Protein AF-E0MTH1-F1 (afdb_monomer_lite)

Foldseek 3Di:
DDDDDDADDDDDAQDKDKDKDWDWDADPVRDPVDTDTDDIDIDIDTHHHCPPPPDGDFDFQPPPPHPVVCVVPVPDDDDDPVRCVVLQQDCPRPSNCNRRVCVLVVLLVVLVVLQACVAEDDDDDPDDDRVVNVVSNVVSVVRHHHYDD

Sequence (149 aa):
MQDFKWGHYWAELDTEYHYVIRPMFRPANGDSSNLRAGTDIEITVRTESKDDGTHSILFNRGAIISQAYAEKFEQGSLLTQQELADELNDPEAEPTKWISRGLLEGALSFIAQARDSRFSLHCGFYELTYLPILQALADAAARDVRRAG

Secondary structure (DSSP, 8-state):
------------TT-EEEEEE--EE--TT--TTS-EE---EEEEEEPPPS--SS---------TT-HHHHHHH-SS-PPPHHHHHHHTT-TTSHHHHHHHTTHHHHHHHHHHH--STT-EE----S----HHHHHHHHHHHHTTPEEP-

Radius of gyration: 22.99 Å; chains: 1; bounding box: 52×36×59 Å

Structure (mmCIF, N/CA/C/O backbone):
data_AF-E0MTH1-F1
#
_entry.id   AF-E0MTH1-F1
#
loop_
_atom_site.group_PDB
_atom_site.id
_atom_site.type_symbol
_atom_site.label_atom_id
_atom_site.label_alt_id
_atom_site.label_comp_id
_atom_site.label_asym_id
_atom_site.label_entity_id
_atom_site.label_seq_id
_atom_site.pdbx_PDB_ins_code
_atom_site.Cartn_x
_atom_site.Cartn_y
_atom_site.Cartn_z
_atom_site.occupancy
_atom_site.B_iso_or_equiv
_atom_site.auth_seq_id
_atom_site.auth_comp_id
_atom_site.auth_asym_id
_atom_site.auth_atom_id
_atom_site.pdbx_PDB_model_num
ATOM 1 N N . MET A 1 1 ? 28.131 -11.764 -16.598 1.00 43.41 1 MET A N 1
ATOM 2 C CA . MET A 1 1 ? 27.830 -10.843 -15.488 1.00 43.41 1 MET A CA 1
ATOM 3 C C . MET A 1 1 ? 26.337 -10.582 -15.547 1.00 43.41 1 MET A C 1
ATOM 5 O O . MET A 1 1 ? 25.880 -10.048 -16.548 1.00 43.41 1 MET A O 1
ATOM 9 N N . GLN A 1 2 ? 25.580 -11.106 -14.588 1.00 46.53 2 GLN A N 1
ATOM 10 C CA . GLN A 1 2 ? 24.159 -10.802 -14.425 1.00 46.53 2 GLN A CA 1
ATOM 11 C C . GLN A 1 2 ? 24.099 -9.585 -13.507 1.00 46.53 2 GLN A C 1
ATOM 13 O O . GLN A 1 2 ? 24.584 -9.660 -12.382 1.00 46.53 2 GLN A O 1
ATOM 18 N N . ASP A 1 3 ? 23.605 -8.464 -14.021 1.00 47.91 3 ASP A N 1
ATOM 19 C CA . ASP A 1 3 ? 23.453 -7.229 -13.257 1.00 47.91 3 ASP A CA 1
ATOM 20 C C . ASP A 1 3 ? 21.986 -7.113 -12.840 1.00 47.91 3 ASP A C 1
ATOM 22 O O . ASP A 1 3 ? 21.091 -7.126 -13.688 1.00 47.91 3 ASP A O 1
ATOM 26 N N . PHE A 1 4 ? 21.731 -7.076 -11.535 1.00 45.84 4 PHE A N 1
ATOM 27 C CA . PHE A 1 4 ? 20.390 -6.872 -11.003 1.00 45.84 4 PHE A CA 1
ATOM 28 C C . PHE A 1 4 ? 20.173 -5.370 -10.854 1.00 45.84 4 PHE A C 1
ATOM 30 O O . PHE A 1 4 ? 20.715 -4.740 -9.946 1.00 45.84 4 PHE A O 1
ATOM 37 N N . LYS A 1 5 ? 19.384 -4.789 -11.760 1.00 57.44 5 LYS A N 1
ATOM 38 C CA . LYS A 1 5 ? 18.926 -3.407 -11.621 1.00 57.44 5 LYS A CA 1
ATOM 39 C C . LYS A 1 5 ? 17.710 -3.386 -10.701 1.00 57.44 5 LYS A C 1
ATOM 41 O O . LYS A 1 5 ? 16.676 -3.964 -11.020 1.00 57.44 5 LYS A O 1
ATOM 46 N N . TRP A 1 6 ? 17.860 -2.723 -9.563 1.00 54.00 6 TRP A N 1
ATOM 47 C CA . TRP A 1 6 ? 16.761 -2.393 -8.664 1.00 54.00 6 TRP A CA 1
ATOM 48 C C . TRP A 1 6 ? 16.289 -0.979 -8.998 1.00 54.00 6 TRP A C 1
ATOM 50 O O . TRP A 1 6 ? 17.111 -0.089 -9.210 1.00 54.00 6 TRP A O 1
ATOM 60 N N . GLY A 1 7 ? 14.979 -0.781 -9.076 1.00 58.66 7 GLY A N 1
ATOM 61 C CA . GLY A 1 7 ? 14.366 0.507 -9.381 1.00 58.66 7 GLY A CA 1
ATOM 62 C C . GLY A 1 7 ? 13.004 0.633 -8.710 1.00 58.66 7 GLY A C 1
ATOM 63 O O . GLY A 1 7 ? 12.430 -0.360 -8.257 1.00 58.66 7 GLY A O 1
ATOM 64 N N . HIS A 1 8 ? 12.485 1.857 -8.636 1.00 60.50 8 HIS A N 1
ATOM 65 C CA . HIS A 1 8 ? 11.126 2.107 -8.160 1.00 60.50 8 HIS A CA 1
ATOM 66 C C . HIS A 1 8 ? 10.140 1.898 -9.297 1.00 60.50 8 HIS A C 1
ATOM 68 O O . HIS A 1 8 ? 9.869 2.800 -10.084 1.00 60.50 8 HIS A O 1
ATOM 74 N N . TYR A 1 9 ? 9.612 0.684 -9.377 1.00 67.75 9 TYR A N 1
ATOM 75 C CA . TYR A 1 9 ? 8.562 0.345 -10.323 1.00 67.75 9 TYR A CA 1
ATOM 76 C C . TYR A 1 9 ? 7.213 0.460 -9.628 1.00 67.75 9 TYR A C 1
ATOM 78 O O . TYR A 1 9 ? 7.006 -0.097 -8.549 1.00 67.75 9 TYR A O 1
ATOM 86 N N . TRP A 1 10 ? 6.297 1.193 -10.244 1.00 70.94 10 TRP A N 1
ATOM 87 C CA . TRP A 1 10 ? 4.922 1.310 -9.791 1.00 70.94 10 TRP A CA 1
ATOM 88 C C . TRP A 1 10 ? 3.996 1.323 -11.008 1.00 70.94 10 TRP A C 1
ATOM 90 O O . TRP A 1 10 ? 4.419 1.652 -12.117 1.00 70.94 10 TRP A O 1
ATOM 100 N N . ALA A 1 11 ? 2.750 0.918 -10.792 1.00 78.06 11 ALA A N 1
ATOM 101 C CA . ALA A 1 11 ? 1.697 0.925 -11.794 1.00 78.06 11 ALA A CA 1
ATOM 102 C C . ALA A 1 11 ? 0.438 1.550 -11.177 1.00 78.06 11 ALA A C 1
ATOM 104 O O . ALA A 1 11 ? 0.172 1.368 -9.983 1.00 78.06 11 ALA A O 1
ATOM 105 N N . GLU A 1 12 ? -0.293 2.315 -11.979 1.00 83.06 12 GLU A N 1
ATOM 106 C CA . GLU A 1 12 ? -1.589 2.894 -11.637 1.00 83.06 12 GLU A CA 1
ATOM 107 C C . GLU A 1 12 ? -2.627 1.786 -11.467 1.00 83.06 12 GLU A C 1
ATOM 109 O O . GLU A 1 12 ? -2.515 0.723 -12.075 1.00 83.06 12 GLU A O 1
ATOM 114 N N . LEU A 1 13 ? -3.630 2.023 -10.623 1.00 81.69 13 LEU A N 1
ATOM 115 C CA . LEU A 1 13 ? -4.751 1.096 -10.427 1.00 81.69 13 LEU A CA 1
ATOM 116 C C . LEU A 1 13 ? -5.678 1.096 -11.648 1.00 81.69 13 LEU A C 1
ATOM 118 O O . LEU A 1 13 ? -5.747 2.100 -12.355 1.00 81.69 13 LEU A O 1
ATOM 122 N N . ASP A 1 14 ? -6.384 -0.016 -11.873 1.00 84.88 14 ASP A N 1
ATOM 123 C CA . ASP A 1 14 ? -7.324 -0.217 -12.995 1.00 84.88 14 ASP A CA 1
ATOM 124 C C . ASP A 1 14 ? -6.815 0.337 -14.338 1.00 84.88 14 ASP A C 1
ATOM 126 O O . ASP A 1 14 ? -7.517 1.005 -15.095 1.00 84.88 14 ASP A O 1
ATOM 130 N N . THR A 1 15 ? -5.534 0.106 -14.607 1.00 89.88 15 THR A N 1
ATOM 131 C CA . THR A 1 15 ? -4.842 0.649 -15.769 1.00 89.88 15 THR A CA 1
ATOM 132 C C . THR A 1 15 ? -4.321 -0.495 -16.615 1.00 89.88 15 THR A C 1
ATOM 134 O O . THR A 1 15 ? -3.684 -1.432 -16.124 1.00 89.88 15 THR A O 1
ATOM 137 N N . GLU A 1 16 ? -4.618 -0.419 -17.907 1.00 93.62 16 GLU A N 1
ATOM 138 C CA . GLU A 1 16 ? -4.085 -1.333 -18.903 1.00 93.62 16 GLU A CA 1
ATOM 139 C C . GLU A 1 16 ? -2.730 -0.825 -19.402 1.00 93.62 16 GLU A C 1
ATOM 141 O O . GLU A 1 16 ? -2.587 0.312 -19.852 1.00 93.62 16 GLU A O 1
ATOM 146 N N . TYR A 1 17 ? -1.726 -1.688 -19.308 1.00 92.69 17 TYR A N 1
ATOM 147 C CA . TYR A 1 17 ? -0.378 -1.456 -19.791 1.00 92.69 17 TYR A CA 1
ATOM 148 C C . TYR A 1 17 ? -0.071 -2.413 -20.933 1.00 92.69 17 TYR A C 1
ATOM 150 O O . TYR A 1 17 ? -0.248 -3.626 -20.801 1.00 92.69 17 TYR A O 1
ATOM 158 N N . HIS A 1 18 ? 0.473 -1.871 -22.021 1.00 95.31 18 HIS A N 1
ATOM 159 C CA . HIS A 1 18 ? 0.997 -2.654 -23.134 1.00 95.31 18 HIS A CA 1
ATOM 160 C C . HIS A 1 18 ? 2.522 -2.584 -23.126 1.00 95.31 18 HIS A C 1
ATOM 162 O O . HIS A 1 18 ? 3.117 -1.519 -23.303 1.00 95.31 18 HIS A O 1
ATOM 168 N N . TYR A 1 19 ? 3.157 -3.730 -22.921 1.00 93.00 19 TYR A N 1
ATOM 169 C CA . TYR A 1 19 ? 4.602 -3.882 -22.945 1.00 93.00 19 TYR A CA 1
ATOM 170 C C . TYR A 1 19 ? 5.032 -4.612 -24.209 1.00 93.00 19 TYR A C 1
ATOM 172 O O . TYR A 1 19 ? 4.439 -5.619 -24.590 1.00 93.00 19 TYR A O 1
ATOM 180 N N . VAL A 1 20 ? 6.118 -4.138 -24.814 1.00 95.31 20 VAL A N 1
ATOM 181 C CA . VAL A 1 20 ? 6.801 -4.831 -25.907 1.00 95.31 20 VAL A CA 1
ATOM 182 C C . VAL A 1 20 ? 8.180 -5.245 -25.417 1.00 95.31 20 VAL A C 1
ATOM 184 O O . VAL A 1 20 ? 9.025 -4.404 -25.110 1.00 95.31 20 VAL A O 1
ATOM 187 N N . ILE A 1 21 ? 8.414 -6.550 -25.339 1.00 93.81 21 ILE A N 1
ATOM 188 C CA . ILE A 1 21 ? 9.721 -7.120 -25.031 1.00 93.81 21 ILE A CA 1
ATOM 189 C C . ILE A 1 21 ? 10.395 -7.474 -26.351 1.00 93.81 21 ILE A C 1
ATOM 191 O O . ILE A 1 21 ? 9.989 -8.411 -27.035 1.00 93.81 21 ILE A O 1
ATOM 195 N N . ARG A 1 22 ? 11.455 -6.737 -26.689 1.00 95.06 22 ARG A N 1
ATOM 196 C CA . ARG A 1 22 ? 12.277 -6.992 -27.874 1.00 95.06 22 ARG A CA 1
ATOM 197 C C . ARG A 1 22 ? 13.533 -7.780 -27.496 1.00 95.06 22 ARG A C 1
ATOM 199 O O . ARG A 1 22 ? 14.473 -7.189 -26.956 1.00 95.06 22 ARG A O 1
ATOM 206 N N . PRO A 1 23 ? 13.595 -9.098 -27.754 1.00 93.25 23 PRO A N 1
ATOM 207 C CA . PRO A 1 23 ? 14.792 -9.872 -27.468 1.00 93.25 23 PRO A CA 1
ATOM 208 C C . PRO A 1 23 ? 15.918 -9.484 -28.434 1.00 93.25 23 PRO A C 1
ATOM 210 O O . PRO A 1 23 ? 15.718 -9.414 -29.646 1.00 93.25 23 PRO A O 1
ATOM 213 N N . MET A 1 24 ? 17.118 -9.254 -27.899 1.00 93.12 24 MET A N 1
ATOM 214 C CA . MET A 1 24 ? 18.302 -8.879 -28.678 1.00 93.12 24 MET A CA 1
ATOM 215 C C . MET A 1 24 ? 19.329 -10.014 -28.651 1.00 93.12 24 MET A C 1
ATOM 217 O O . MET A 1 24 ? 19.785 -10.424 -27.584 1.00 93.12 24 MET A O 1
ATOM 221 N N . PHE A 1 25 ? 19.722 -10.507 -29.825 1.00 89.88 25 PHE A N 1
ATOM 222 C CA . PHE A 1 25 ? 20.628 -11.645 -29.980 1.00 89.88 25 PHE A CA 1
ATOM 223 C C . PHE A 1 25 ? 21.974 -11.221 -30.558 1.00 89.88 25 PHE A C 1
ATOM 225 O O . PHE A 1 25 ? 22.050 -10.366 -31.444 1.00 89.88 25 PHE A O 1
ATOM 232 N N . ARG A 1 26 ? 23.052 -11.865 -30.097 1.00 90.94 26 ARG A N 1
ATOM 233 C CA . ARG A 1 26 ? 24.359 -11.727 -30.741 1.00 90.94 26 ARG A CA 1
ATOM 234 C C . ARG A 1 26 ? 24.402 -12.531 -32.047 1.00 90.94 26 ARG A C 1
ATOM 236 O O . ARG A 1 26 ? 23.925 -13.666 -32.072 1.00 90.94 26 ARG A O 1
ATOM 243 N N . PRO A 1 27 ? 25.000 -11.984 -33.114 1.00 86.12 27 PRO A N 1
ATOM 244 C CA . PRO A 1 27 ? 25.309 -12.741 -34.318 1.00 86.12 27 PRO A CA 1
ATOM 245 C C . PRO A 1 27 ? 26.313 -13.867 -34.019 1.00 86.12 27 PRO A C 1
ATOM 247 O O . PRO A 1 27 ? 27.065 -13.811 -33.046 1.00 86.12 27 PRO A O 1
ATOM 250 N N . ALA A 1 28 ? 26.338 -14.896 -34.872 1.00 85.19 28 ALA A N 1
ATOM 251 C CA . ALA A 1 28 ? 27.152 -16.101 -34.667 1.00 85.19 28 ALA A CA 1
ATOM 252 C C . ALA A 1 28 ? 28.667 -15.829 -34.587 1.00 85.19 28 ALA A C 1
ATOM 254 O O . ALA A 1 28 ? 29.402 -16.608 -33.991 1.00 85.19 28 ALA A O 1
ATOM 255 N N . ASN A 1 29 ? 29.130 -14.710 -35.153 1.00 85.38 29 ASN A N 1
ATOM 256 C CA . ASN A 1 29 ? 30.518 -14.254 -35.058 1.00 85.38 29 ASN A CA 1
ATOM 257 C C . ASN A 1 29 ? 30.867 -13.615 -33.695 1.00 85.38 29 ASN A C 1
ATOM 259 O O . ASN A 1 29 ? 32.007 -13.210 -33.497 1.00 85.38 29 ASN A O 1
ATOM 263 N N . GLY A 1 30 ? 29.907 -13.503 -32.770 1.00 85.38 30 GLY A N 1
ATOM 264 C CA . GLY A 1 30 ? 30.112 -12.993 -31.414 1.00 85.38 30 GLY A CA 1
ATOM 265 C C . GLY A 1 30 ? 30.152 -11.468 -31.282 1.00 85.38 30 GLY A C 1
ATOM 266 O O . GLY A 1 30 ? 30.329 -10.978 -30.168 1.00 85.38 30 GLY A O 1
ATOM 267 N N . ASP A 1 31 ? 29.956 -10.713 -32.367 1.00 87.00 31 ASP A N 1
ATOM 268 C CA . ASP A 1 31 ? 30.053 -9.250 -32.362 1.00 87.00 31 ASP A CA 1
ATOM 269 C C . ASP A 1 31 ? 28.900 -8.598 -31.576 1.00 87.00 31 ASP A C 1
ATOM 271 O O . ASP A 1 31 ? 27.748 -8.568 -32.012 1.00 87.00 31 ASP A O 1
ATOM 275 N N . SER A 1 32 ? 29.210 -8.057 -30.396 1.00 83.31 32 SER A N 1
ATOM 276 C CA . SER A 1 32 ? 28.241 -7.388 -29.523 1.00 83.31 32 SER A CA 1
ATOM 277 C C . SER A 1 32 ? 27.832 -5.991 -29.987 1.00 83.31 32 SER A C 1
ATOM 279 O O . SER A 1 32 ? 26.877 -5.451 -29.435 1.00 83.31 32 SER A O 1
ATOM 281 N N . SER A 1 33 ? 28.526 -5.400 -30.965 1.00 87.38 33 SER A N 1
ATOM 282 C CA . SER A 1 33 ? 28.152 -4.101 -31.540 1.00 87.38 33 SER A CA 1
ATOM 283 C C . SER A 1 33 ? 27.019 -4.211 -32.567 1.00 87.38 33 SER A C 1
ATOM 285 O O . SER A 1 33 ? 26.383 -3.212 -32.893 1.00 87.38 33 SER A O 1
ATOM 287 N N . ASN A 1 34 ? 26.717 -5.431 -33.026 1.00 89.38 34 ASN A N 1
ATOM 288 C CA . ASN A 1 34 ? 25.736 -5.708 -34.072 1.00 89.38 34 ASN A CA 1
ATOM 289 C C . ASN A 1 34 ? 24.627 -6.659 -33.589 1.00 89.38 34 ASN A C 1
ATOM 291 O O . ASN A 1 34 ? 24.388 -7.721 -34.171 1.00 89.38 34 ASN A O 1
ATOM 295 N N . LEU A 1 35 ? 23.974 -6.303 -32.479 1.00 91.94 35 LEU A N 1
ATOM 296 C CA . LEU A 1 35 ? 22.853 -7.079 -31.947 1.00 91.94 35 LEU A CA 1
ATOM 297 C C . LEU A 1 35 ? 21.680 -7.086 -32.932 1.00 91.94 35 LEU A C 1
ATOM 299 O O . LEU A 1 35 ? 21.302 -6.054 -33.483 1.00 91.94 35 LEU A O 1
ATOM 303 N N . ARG A 1 36 ? 21.064 -8.255 -33.108 1.00 90.56 36 ARG A N 1
ATOM 304 C CA . ARG A 1 36 ? 19.893 -8.438 -33.967 1.00 90.56 36 ARG A CA 1
ATOM 305 C C . ARG A 1 36 ? 18.655 -8.632 -33.112 1.00 90.56 36 ARG A C 1
ATOM 307 O O . ARG A 1 36 ? 18.644 -9.496 -32.237 1.00 90.56 36 ARG A O 1
ATOM 314 N N . ALA A 1 37 ? 17.624 -7.841 -33.378 1.00 93.25 37 ALA A N 1
ATOM 315 C CA . ALA A 1 37 ? 16.321 -8.049 -32.767 1.00 93.25 37 ALA A CA 1
ATOM 316 C C . ALA A 1 37 ? 15.728 -9.379 -33.252 1.00 93.25 37 ALA A C 1
ATOM 318 O O . ALA A 1 37 ? 15.790 -9.695 -34.443 1.00 93.25 37 ALA A O 1
ATOM 319 N N . GLY A 1 38 ? 15.186 -10.165 -32.325 1.00 91.56 38 GLY A N 1
ATOM 320 C CA . GLY A 1 38 ? 14.283 -11.259 -32.656 1.00 91.56 38 GLY A CA 1
ATOM 321 C C . GLY A 1 38 ? 12.846 -10.771 -32.787 1.00 91.56 38 GLY A C 1
ATOM 322 O O . GLY A 1 38 ? 12.587 -9.577 -32.919 1.00 91.56 38 GLY A O 1
ATOM 323 N N . THR A 1 39 ? 11.909 -11.711 -32.738 1.00 96.00 39 THR A N 1
ATOM 324 C CA . THR A 1 39 ? 10.478 -11.402 -32.723 1.00 96.00 39 THR A CA 1
ATOM 325 C C . THR A 1 39 ? 10.094 -10.733 -31.408 1.00 96.00 39 THR A C 1
ATOM 327 O O . THR A 1 39 ? 10.437 -11.237 -30.337 1.00 96.00 39 THR A O 1
ATOM 330 N N . ASP A 1 40 ? 9.381 -9.613 -31.506 1.00 97.06 40 ASP A N 1
ATOM 331 C CA . ASP A 1 40 ? 8.829 -8.913 -30.352 1.00 97.06 40 ASP A CA 1
ATOM 332 C C . ASP A 1 40 ? 7.791 -9.786 -29.634 1.00 97.06 40 ASP A C 1
ATOM 334 O O . ASP A 1 40 ? 7.023 -10.522 -30.256 1.00 97.06 40 ASP A O 1
ATOM 338 N N . ILE A 1 41 ? 7.780 -9.698 -28.307 1.00 96.56 41 ILE A N 1
ATOM 339 C CA . ILE A 1 41 ? 6.785 -10.331 -27.448 1.00 96.56 41 ILE A CA 1
ATOM 340 C C . ILE A 1 41 ? 5.943 -9.213 -26.852 1.00 96.56 41 ILE A C 1
ATOM 342 O O . ILE A 1 41 ? 6.445 -8.389 -26.087 1.00 96.56 41 ILE A O 1
ATOM 346 N N . GLU A 1 42 ? 4.667 -9.190 -27.201 1.00 96.62 42 GLU A N 1
ATOM 347 C CA . GLU A 1 42 ? 3.719 -8.209 -26.686 1.00 96.62 42 GLU A CA 1
ATOM 348 C C . GLU A 1 42 ? 2.980 -8.788 -25.480 1.00 96.62 42 GLU A C 1
ATOM 350 O O . GLU A 1 42 ? 2.491 -9.919 -25.511 1.00 96.62 42 GLU A O 1
ATOM 355 N N . ILE A 1 43 ? 2.911 -8.017 -24.398 1.00 95.62 43 ILE A N 1
ATOM 356 C CA . ILE A 1 43 ? 2.228 -8.395 -23.163 1.00 95.62 43 ILE A CA 1
ATOM 357 C C . ILE A 1 43 ? 1.291 -7.261 -22.786 1.00 95.62 43 ILE A C 1
ATOM 359 O O . ILE A 1 43 ? 1.720 -6.121 -22.632 1.00 95.62 43 ILE A O 1
ATOM 363 N N . THR A 1 44 ? 0.018 -7.590 -22.597 1.00 95.25 44 THR A N 1
ATOM 364 C CA . THR A 1 44 ? -0.956 -6.667 -22.015 1.00 95.25 44 THR A CA 1
ATOM 365 C C . THR A 1 44 ? -1.232 -7.092 -20.582 1.00 95.25 44 THR A C 1
ATOM 367 O O . THR A 1 44 ? -1.547 -8.255 -20.328 1.00 95.25 44 THR A O 1
ATOM 370 N N . VAL A 1 45 ? -1.080 -6.162 -19.643 1.00 90.38 45 VAL A N 1
ATOM 371 C CA . VAL A 1 45 ? -1.351 -6.373 -18.219 1.00 90.38 45 VAL A CA 1
ATOM 372 C C . VAL A 1 45 ? -2.348 -5.320 -17.774 1.00 90.38 45 VAL A C 1
ATOM 374 O O . VAL A 1 45 ? -2.119 -4.135 -17.995 1.00 90.38 45 VAL A O 1
ATOM 377 N N . ARG A 1 46 ? -3.425 -5.739 -17.109 1.00 88.31 46 ARG A N 1
ATOM 378 C CA . ARG A 1 46 ? -4.323 -4.823 -16.404 1.00 88.31 46 ARG A CA 1
ATOM 379 C C . ARG A 1 46 ? -4.085 -4.942 -14.909 1.00 88.31 46 ARG A C 1
ATOM 381 O O . ARG A 1 46 ? -4.110 -6.050 -14.373 1.00 88.31 46 ARG A O 1
ATOM 388 N N . THR A 1 47 ? -3.819 -3.820 -14.257 1.00 84.56 47 THR A N 1
ATOM 389 C CA . THR A 1 47 ? -3.692 -3.766 -12.799 1.00 84.56 47 THR A CA 1
ATOM 390 C C . THR A 1 47 ? -5.050 -3.937 -12.125 1.00 84.56 47 THR A C 1
ATOM 392 O O . THR A 1 47 ? -6.099 -3.690 -12.718 1.00 84.56 47 THR A O 1
ATOM 395 N N . GLU A 1 48 ? -5.035 -4.409 -10.881 1.00 73.44 48 GLU A N 1
ATOM 396 C CA . GLU A 1 48 ? -6.254 -4.633 -10.108 1.00 73.44 48 GLU A CA 1
ATOM 397 C C . GLU A 1 48 ? -7.027 -3.332 -9.833 1.00 73.44 48 GLU A C 1
ATOM 399 O O . GLU A 1 48 ? -6.459 -2.237 -9.735 1.00 73.44 48 GLU A O 1
ATOM 404 N N . SER A 1 49 ? -8.347 -3.476 -9.697 1.00 72.19 49 SER A N 1
ATOM 405 C CA . SER A 1 49 ? -9.210 -2.443 -9.124 1.00 72.19 49 SER A CA 1
ATOM 406 C C . SER A 1 49 ? -8.849 -2.237 -7.652 1.00 72.19 49 SER A C 1
ATOM 408 O O . SER A 1 49 ? -8.446 -3.172 -6.965 1.00 72.19 49 SER A O 1
ATOM 410 N N . LYS A 1 50 ? -9.058 -1.020 -7.138 1.00 64.94 50 LYS A N 1
ATOM 411 C CA . LYS A 1 50 ? -8.910 -0.723 -5.704 1.00 64.94 50 LYS A CA 1
ATOM 412 C C . LYS A 1 50 ? -9.871 -1.544 -4.827 1.00 64.94 50 LYS A C 1
ATOM 414 O O . LYS A 1 50 ? -9.579 -1.791 -3.660 1.00 64.94 50 LYS A O 1
ATOM 419 N N . ASP A 1 51 ? -11.020 -1.920 -5.378 1.00 66.00 51 ASP A N 1
ATOM 420 C CA . ASP A 1 51 ? -12.084 -2.643 -4.688 1.00 66.00 51 ASP A CA 1
ATOM 421 C C . ASP A 1 51 ? -12.796 -3.553 -5.699 1.00 66.00 51 ASP A C 1
ATOM 423 O O . ASP A 1 51 ? -13.368 -3.074 -6.682 1.00 66.00 51 ASP A O 1
ATOM 427 N N . ASP A 1 52 ? -12.694 -4.869 -5.515 1.00 61.19 52 ASP A N 1
ATOM 428 C CA . ASP A 1 52 ? -13.428 -5.869 -6.301 1.00 61.19 52 ASP A CA 1
ATOM 429 C C . ASP A 1 52 ? -14.772 -6.254 -5.649 1.00 61.19 52 ASP A C 1
ATOM 431 O O . ASP A 1 52 ? -15.479 -7.150 -6.117 1.00 61.19 52 ASP A O 1
ATOM 435 N N . GLY A 1 53 ? -15.153 -5.536 -4.586 1.00 67.25 53 GLY A N 1
ATOM 436 C CA . GLY A 1 53 ? -16.448 -5.593 -3.925 1.00 67.25 53 GLY A CA 1
ATOM 437 C C . GLY A 1 53 ? -16.546 -6.606 -2.787 1.00 67.25 53 GLY A C 1
ATOM 438 O O . GLY A 1 53 ? -17.520 -6.551 -2.038 1.00 67.25 53 GLY A O 1
ATOM 439 N N . THR A 1 54 ? -15.581 -7.522 -2.626 1.00 74.25 54 THR A N 1
ATOM 440 C CA . THR A 1 54 ? -15.599 -8.490 -1.508 1.00 74.25 54 THR A CA 1
ATOM 441 C C . THR A 1 54 ? -14.293 -8.514 -0.722 1.00 74.25 54 THR A C 1
ATOM 443 O O . THR A 1 54 ? -14.334 -8.547 0.511 1.00 74.25 54 THR A O 1
ATOM 446 N N . HIS A 1 55 ? -13.137 -8.489 -1.394 1.00 74.81 55 HIS A N 1
ATOM 447 C CA . HIS A 1 55 ? -11.838 -8.610 -0.738 1.00 74.81 55 HIS A CA 1
ATOM 448 C C . HIS A 1 55 ? -10.806 -7.689 -1.389 1.00 74.81 55 HIS A C 1
ATOM 450 O O . HIS A 1 55 ? -10.367 -7.916 -2.507 1.00 74.81 55 HIS A O 1
ATOM 456 N N . SER A 1 56 ? -10.329 -6.695 -0.646 1.00 74.88 56 SER A N 1
ATOM 457 C CA . SER A 1 56 ? -9.219 -5.852 -1.095 1.00 74.88 56 SER A CA 1
ATOM 458 C C . SER A 1 56 ? -7.902 -6.325 -0.490 1.00 74.88 56 SER A C 1
ATOM 460 O O . SER A 1 56 ? -7.813 -6.558 0.718 1.00 74.88 56 SER A O 1
ATOM 462 N N . ILE A 1 57 ? -6.856 -6.397 -1.311 1.00 78.94 57 ILE A N 1
ATOM 463 C CA . ILE A 1 57 ? -5.479 -6.567 -0.847 1.00 78.94 57 ILE A CA 1
ATOM 464 C C . ILE A 1 57 ? -4.778 -5.215 -0.975 1.00 78.94 57 ILE A C 1
ATOM 466 O O . ILE A 1 57 ? -4.728 -4.622 -2.048 1.00 78.94 57 ILE A O 1
ATOM 470 N N . LEU A 1 58 ? -4.251 -4.702 0.135 1.00 80.75 58 LEU A N 1
ATOM 471 C CA . LEU A 1 58 ? -3.591 -3.400 0.187 1.00 80.75 58 LEU A CA 1
ATOM 472 C C . LEU A 1 58 ? -2.156 -3.584 0.672 1.00 80.75 58 LEU A C 1
ATOM 474 O O . LEU A 1 58 ? -1.914 -4.190 1.713 1.00 80.75 58 LEU A O 1
ATOM 478 N N . PHE A 1 59 ? -1.210 -3.026 -0.077 1.00 79.88 59 PHE A N 1
ATOM 479 C CA . PHE A 1 59 ? 0.203 -2.987 0.289 1.00 79.88 59 PHE A CA 1
ATOM 480 C C . PHE A 1 59 ? 0.645 -1.532 0.414 1.00 79.88 59 PHE A C 1
ATOM 482 O O . PHE A 1 59 ? 0.462 -0.747 -0.526 1.00 79.88 59 PHE A O 1
ATOM 489 N N . ASN A 1 60 ? 1.268 -1.189 1.542 1.00 82.75 60 ASN A N 1
ATOM 490 C CA . ASN A 1 60 ? 1.969 0.080 1.683 1.00 82.75 60 ASN A CA 1
ATOM 491 C C . ASN A 1 60 ? 3.157 0.144 0.708 1.00 82.75 60 ASN A C 1
ATOM 493 O O . ASN A 1 60 ? 3.696 -0.877 0.271 1.00 82.75 60 ASN A O 1
ATOM 497 N N . ARG A 1 61 ? 3.603 1.354 0.368 1.00 79.88 61 ARG A N 1
ATOM 498 C CA . ARG A 1 61 ? 4.853 1.551 -0.370 1.00 79.88 61 ARG A CA 1
ATOM 499 C C . ARG A 1 61 ? 6.010 1.161 0.552 1.00 79.88 61 ARG A C 1
ATOM 501 O O . ARG A 1 61 ? 6.311 1.863 1.511 1.00 79.88 61 ARG A O 1
ATOM 508 N N . GLY A 1 62 ? 6.665 0.037 0.266 1.00 64.81 62 GLY A N 1
ATOM 509 C CA . GLY A 1 62 ? 7.732 -0.536 1.100 1.00 64.81 62 GLY A CA 1
ATOM 510 C C . GLY A 1 62 ? 9.074 0.206 1.061 1.00 64.81 62 GLY A C 1
ATOM 511 O O . GLY A 1 62 ? 10.116 -0.439 1.109 1.00 64.81 62 GLY A O 1
ATOM 512 N N . ALA A 1 63 ? 9.089 1.532 0.907 1.00 60.25 63 ALA A N 1
ATOM 513 C CA . ALA A 1 63 ? 10.320 2.249 0.606 1.00 60.25 63 ALA A CA 1
ATOM 514 C C . ALA A 1 63 ? 10.340 3.679 1.166 1.00 60.25 63 ALA A C 1
ATOM 516 O O . ALA A 1 63 ? 10.310 4.652 0.416 1.00 60.25 63 ALA A O 1
ATOM 517 N N . ILE A 1 64 ? 10.464 3.797 2.492 1.00 54.62 64 ILE A N 1
ATOM 518 C CA . ILE A 1 64 ? 10.874 5.055 3.148 1.00 54.62 64 ILE A CA 1
ATOM 519 C C . ILE A 1 64 ? 12.254 5.509 2.629 1.00 54.62 64 ILE A C 1
ATOM 521 O O . ILE A 1 64 ? 12.510 6.696 2.519 1.00 54.62 64 ILE A O 1
ATOM 525 N N . ILE A 1 65 ? 13.113 4.570 2.207 1.00 56.31 65 ILE A N 1
ATOM 526 C CA . ILE A 1 65 ? 14.451 4.834 1.639 1.00 56.31 65 ILE A CA 1
ATOM 527 C C . ILE A 1 65 ? 14.426 4.775 0.096 1.00 56.31 65 ILE A C 1
ATOM 529 O O . ILE A 1 65 ? 15.396 4.374 -0.544 1.00 56.31 65 ILE A O 1
ATOM 533 N N . SER A 1 66 ? 13.284 5.075 -0.535 1.00 64.62 66 SER A N 1
ATOM 534 C CA . SER A 1 66 ? 13.227 5.126 -2.001 1.00 64.62 66 SER A CA 1
ATOM 535 C C . SER A 1 66 ? 13.752 6.442 -2.545 1.00 64.62 66 SER A C 1
ATOM 537 O O . SER A 1 66 ? 13.441 7.504 -2.015 1.00 64.62 66 SER A O 1
ATOM 539 N N . GLN A 1 67 ? 14.418 6.381 -3.699 1.00 69.56 67 GLN A N 1
ATOM 540 C CA . GLN A 1 67 ? 14.651 7.559 -4.533 1.00 69.56 67 GLN A CA 1
ATOM 541 C C . GLN A 1 67 ? 13.325 8.272 -4.851 1.00 69.56 67 GLN A C 1
ATOM 543 O O . GLN A 1 67 ? 13.292 9.490 -4.867 1.00 69.56 67 GLN A O 1
ATOM 548 N N . ALA A 1 68 ? 12.218 7.543 -5.024 1.00 74.31 68 ALA A N 1
ATOM 549 C CA . ALA A 1 68 ? 10.902 8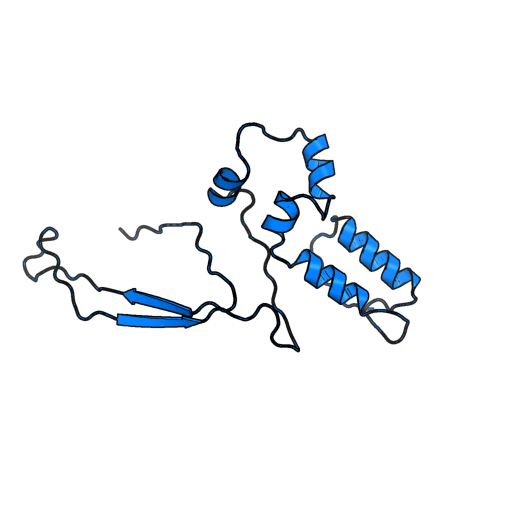.142 -5.262 1.00 74.31 68 ALA A CA 1
ATOM 550 C C . ALA A 1 68 ? 10.369 8.943 -4.057 1.00 74.31 68 ALA A C 1
ATOM 552 O O . ALA A 1 68 ? 9.746 9.986 -4.246 1.00 74.31 68 ALA A O 1
ATOM 553 N N . TYR A 1 69 ? 10.605 8.472 -2.826 1.00 77.56 69 TYR A N 1
ATOM 554 C CA . TYR A 1 69 ? 10.280 9.232 -1.618 1.00 77.56 69 TYR A CA 1
ATOM 555 C C . TYR A 1 69 ? 11.139 10.496 -1.544 1.00 77.56 69 TYR A C 1
ATOM 557 O O . TYR A 1 69 ? 10.602 11.583 -1.357 1.00 77.56 69 TYR A O 1
ATOM 565 N N . ALA A 1 70 ? 12.447 10.364 -1.786 1.00 77.38 70 ALA A N 1
ATOM 566 C CA . ALA A 1 70 ? 13.370 11.492 -1.830 1.00 77.38 70 ALA A CA 1
ATOM 567 C C . ALA A 1 70 ? 12.988 12.528 -2.903 1.00 77.38 70 ALA A C 1
ATOM 569 O O . ALA A 1 70 ? 12.864 13.713 -2.620 1.00 77.38 70 ALA A O 1
ATOM 570 N N . GLU A 1 71 ? 12.697 12.095 -4.127 1.00 78.12 71 GLU A N 1
ATOM 571 C CA . GLU A 1 71 ? 12.248 12.974 -5.211 1.00 78.12 71 GLU A CA 1
ATOM 572 C C . GLU A 1 71 ? 10.943 13.703 -4.872 1.00 78.12 71 GLU A C 1
ATOM 574 O O . GLU A 1 71 ? 10.765 14.857 -5.264 1.00 78.12 71 GLU A O 1
ATOM 579 N N . LYS A 1 72 ? 10.030 13.042 -4.149 1.00 78.75 72 LYS A N 1
ATOM 580 C CA . LYS A 1 72 ? 8.735 13.620 -3.786 1.00 78.75 72 LYS A CA 1
ATOM 581 C C . LYS A 1 72 ? 8.806 14.540 -2.562 1.00 78.75 72 LYS A C 1
ATOM 583 O O . LYS A 1 72 ? 8.076 15.527 -2.539 1.00 78.75 72 LYS A O 1
ATOM 588 N N . PHE A 1 73 ? 9.642 14.227 -1.569 1.00 78.56 73 PHE A N 1
ATOM 589 C CA . PHE A 1 73 ? 9.608 14.865 -0.246 1.00 78.56 73 PHE A CA 1
ATOM 590 C C . PHE A 1 73 ? 10.958 15.420 0.250 1.00 78.56 73 PHE A C 1
ATOM 592 O O . PHE A 1 73 ? 10.955 16.342 1.059 1.00 78.56 73 PHE A O 1
ATOM 599 N N . GLU A 1 74 ? 12.115 14.953 -0.238 1.00 67.50 74 GLU A N 1
ATOM 600 C CA . GLU A 1 74 ? 13.446 15.469 0.152 1.00 67.50 74 GLU A CA 1
ATOM 601 C C . GLU A 1 74 ? 13.838 16.755 -0.605 1.00 67.50 74 GLU A C 1
ATOM 603 O O . GLU A 1 74 ? 14.963 16.919 -1.081 1.00 67.50 74 GLU A O 1
ATOM 608 N N . GLN A 1 75 ? 12.944 17.744 -0.657 1.00 55.94 75 GLN A N 1
ATOM 609 C CA . GLN A 1 75 ? 13.357 19.125 -0.923 1.00 55.94 75 GLN A CA 1
ATOM 610 C C . GLN A 1 75 ? 13.787 19.811 0.385 1.00 55.94 75 GLN A C 1
ATOM 612 O O . GLN A 1 75 ? 13.159 20.752 0.855 1.00 55.94 75 GLN A O 1
ATOM 617 N N . GLY A 1 76 ? 14.911 19.360 0.955 1.00 51.91 76 GLY A N 1
ATOM 618 C CA . GLY A 1 76 ? 15.809 20.263 1.688 1.00 51.91 76 GLY A CA 1
ATOM 619 C C . GLY A 1 76 ? 15.787 20.316 3.221 1.00 51.91 76 GLY A C 1
ATOM 620 O O . GLY A 1 76 ? 16.519 21.143 3.758 1.00 51.91 76 GLY A O 1
ATOM 621 N N . SER A 1 77 ? 15.071 19.463 3.960 1.00 53.81 77 SER A N 1
ATOM 622 C CA . SER A 1 77 ? 15.329 19.321 5.407 1.00 53.81 77 SER A CA 1
ATOM 623 C C . SER A 1 77 ? 14.946 17.941 5.920 1.00 53.81 77 SER A C 1
ATOM 625 O O . SER A 1 77 ? 13.824 17.491 5.716 1.00 53.81 77 SER A O 1
ATOM 627 N N . LEU A 1 78 ? 15.869 17.286 6.627 1.00 65.00 78 LEU A N 1
ATOM 628 C CA . LEU A 1 78 ? 15.522 16.153 7.480 1.00 65.00 78 LEU A CA 1
ATOM 629 C C . LEU A 1 78 ? 14.670 16.681 8.638 1.00 65.00 78 LEU A C 1
ATOM 631 O O . LEU A 1 78 ? 15.022 17.698 9.241 1.00 65.00 78 LEU A O 1
ATOM 635 N N . LEU A 1 79 ? 13.566 16.000 8.936 1.00 70.00 79 LEU A N 1
ATOM 636 C CA . LEU A 1 79 ? 12.754 16.288 10.116 1.00 70.00 79 LEU A CA 1
ATOM 637 C C . LEU A 1 79 ? 13.606 16.099 11.376 1.00 70.00 79 LEU A C 1
ATOM 639 O O . LEU A 1 79 ? 14.423 15.174 11.468 1.00 70.00 79 LEU A O 1
ATOM 643 N N . THR A 1 80 ? 13.404 16.948 12.377 1.00 77.69 80 THR A N 1
ATOM 644 C CA . THR A 1 80 ? 13.873 16.657 13.733 1.00 77.69 80 THR A CA 1
ATOM 645 C C . THR A 1 80 ? 13.166 15.409 14.275 1.00 77.69 80 THR A C 1
ATOM 647 O O . THR A 1 80 ? 12.116 15.005 13.787 1.00 77.69 80 THR A O 1
ATOM 650 N N . GLN A 1 81 ? 13.713 14.788 15.325 1.00 73.75 81 GLN A N 1
ATOM 651 C CA . GLN A 1 81 ? 13.087 13.613 15.957 1.00 73.75 81 GLN A CA 1
ATOM 652 C C . GLN A 1 81 ? 11.654 13.887 16.442 1.00 73.75 81 GLN A C 1
ATOM 654 O O . GLN A 1 81 ? 10.817 12.993 16.396 1.00 73.75 81 GLN A O 1
ATOM 659 N N . GLN A 1 82 ? 11.373 15.115 16.889 1.00 77.12 82 GLN A N 1
ATOM 660 C CA . GLN A 1 82 ? 10.038 15.509 17.334 1.00 77.12 82 GLN A CA 1
ATOM 661 C C . GLN A 1 82 ? 9.082 15.675 16.149 1.00 77.12 82 GLN A C 1
ATOM 663 O O . GLN A 1 82 ? 8.006 15.094 16.164 1.00 77.12 82 GLN A O 1
ATOM 668 N N . GLU A 1 83 ? 9.498 16.389 15.100 1.00 75.88 83 GLU A N 1
ATOM 669 C CA . GLU A 1 83 ? 8.695 16.538 13.877 1.00 75.88 83 GLU A CA 1
ATOM 670 C C . GLU A 1 83 ? 8.425 15.182 13.219 1.00 75.88 83 GLU A C 1
ATOM 672 O O . GLU A 1 83 ? 7.313 14.926 12.775 1.00 75.88 83 GLU A O 1
ATOM 677 N N . LEU A 1 84 ? 9.411 14.279 13.238 1.00 74.94 84 LEU A N 1
ATOM 678 C CA . LEU A 1 84 ? 9.237 12.906 12.784 1.00 74.94 84 LEU A CA 1
ATOM 679 C C . LEU A 1 84 ? 8.218 12.156 13.650 1.00 74.94 84 LEU A C 1
ATOM 681 O O . LEU A 1 84 ? 7.377 11.453 13.110 1.00 74.94 84 LEU A O 1
ATOM 685 N N . ALA A 1 85 ? 8.269 12.286 14.977 1.00 73.50 85 ALA A N 1
ATOM 686 C CA . ALA A 1 85 ? 7.322 11.617 15.872 1.00 73.50 85 ALA A CA 1
ATOM 687 C C . ALA A 1 85 ? 5.880 12.131 15.709 1.00 73.50 85 ALA A C 1
ATOM 689 O O . ALA A 1 85 ? 4.936 11.337 15.785 1.00 73.50 85 ALA A O 1
ATOM 690 N N . ASP A 1 86 ? 5.725 13.435 15.472 1.00 74.50 86 ASP A N 1
ATOM 691 C CA . ASP A 1 86 ? 4.432 14.077 15.243 1.00 74.50 86 ASP A CA 1
ATOM 692 C C . ASP A 1 86 ? 3.871 13.700 13.860 1.00 74.50 86 ASP A C 1
ATOM 694 O O . ASP A 1 86 ? 2.720 13.275 13.760 1.00 74.50 86 ASP A O 1
ATOM 698 N N . GLU A 1 87 ? 4.698 13.734 12.807 1.00 75.31 87 GLU A N 1
ATOM 699 C CA . GLU A 1 87 ? 4.316 13.318 11.449 1.00 75.31 87 GLU A CA 1
ATOM 700 C C . GLU A 1 87 ? 3.993 11.818 11.374 1.00 75.31 87 GLU A C 1
ATOM 702 O O . GLU A 1 87 ? 2.999 11.419 10.763 1.00 75.31 87 GLU A O 1
ATOM 707 N N . LEU A 1 88 ? 4.783 10.975 12.052 1.00 71.81 88 LEU A N 1
ATOM 708 C CA . LEU A 1 88 ? 4.595 9.523 12.071 1.00 71.81 88 LEU A CA 1
ATOM 709 C C . LEU A 1 88 ? 3.276 9.092 12.697 1.00 71.81 88 LEU A C 1
ATOM 711 O O . LEU A 1 88 ? 2.903 7.948 12.473 1.00 71.81 88 LEU A O 1
ATOM 715 N N . ASN A 1 89 ? 2.599 9.938 13.480 1.00 77.88 89 ASN A N 1
ATOM 716 C CA . ASN A 1 89 ? 1.282 9.651 14.056 1.00 77.88 89 ASN A CA 1
ATOM 717 C C . ASN A 1 89 ? 0.147 10.460 13.422 1.00 77.88 89 ASN A C 1
ATOM 719 O O . ASN A 1 89 ? -1.010 10.228 13.777 1.00 77.88 89 ASN A O 1
ATOM 723 N N . ASP A 1 90 ? 0.449 11.352 12.479 1.00 86.00 90 ASP A N 1
ATOM 724 C CA . ASP A 1 90 ? -0.554 12.107 11.743 1.00 86.00 90 ASP A CA 1
ATOM 725 C C . ASP A 1 90 ? -1.016 11.312 10.503 1.00 86.00 90 ASP A C 1
ATOM 727 O O . ASP A 1 90 ? -0.278 11.208 9.516 1.00 86.00 90 ASP A O 1
ATOM 731 N N . PRO A 1 91 ? -2.233 10.726 10.510 1.00 86.06 91 PRO A N 1
ATOM 732 C CA . PRO A 1 91 ? -2.772 10.032 9.342 1.00 86.06 91 PRO A CA 1
ATOM 733 C C . PRO A 1 91 ? -3.045 10.988 8.170 1.00 86.06 91 PRO A C 1
ATOM 735 O O . PRO A 1 91 ? -3.166 10.537 7.029 1.00 86.06 91 PRO A O 1
ATOM 738 N N . GLU A 1 92 ? -3.141 12.296 8.431 1.00 88.38 92 GLU A N 1
ATOM 739 C CA . GLU A 1 92 ? -3.427 13.299 7.415 1.00 88.38 92 GLU A CA 1
ATOM 740 C C . GLU A 1 92 ? -2.176 13.814 6.693 1.00 88.38 92 GLU A C 1
ATOM 742 O O . GLU A 1 92 ? -2.306 14.354 5.586 1.00 88.38 92 GLU A O 1
ATOM 747 N N . ALA A 1 93 ? -0.986 13.584 7.259 1.00 85.06 93 ALA A N 1
ATOM 748 C CA . ALA A 1 93 ? 0.287 13.988 6.681 1.00 85.06 93 ALA A CA 1
ATOM 749 C C . ALA A 1 93 ? 0.483 13.399 5.272 1.00 85.06 93 ALA A C 1
ATOM 751 O O . ALA A 1 93 ? 0.259 12.208 5.026 1.00 85.06 93 ALA A O 1
ATOM 752 N N . GLU A 1 94 ? 0.923 14.234 4.324 1.00 85.06 94 GLU A N 1
ATOM 753 C CA . GLU A 1 94 ? 1.112 13.817 2.927 1.00 85.06 94 GLU A CA 1
ATOM 754 C C . GLU A 1 94 ? 2.087 12.629 2.789 1.00 85.06 94 GLU A C 1
ATOM 756 O O . GLU A 1 94 ? 1.753 11.686 2.059 1.00 85.06 94 GLU A O 1
ATOM 761 N N . PRO A 1 95 ? 3.233 12.595 3.501 1.00 82.44 95 PRO A N 1
ATOM 762 C CA . PRO A 1 95 ? 4.135 11.446 3.467 1.00 82.44 95 PRO A CA 1
ATOM 763 C C . PRO A 1 95 ? 3.480 10.169 3.994 1.00 82.44 95 PRO A C 1
ATOM 765 O O . PRO A 1 95 ? 3.598 9.121 3.356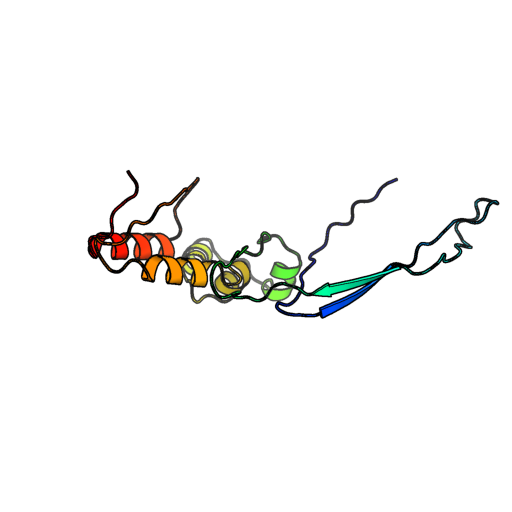 1.00 82.44 95 PRO A O 1
ATOM 768 N N . THR A 1 96 ? 2.707 10.257 5.081 1.00 82.94 96 THR A N 1
ATOM 769 C CA . THR A 1 96 ? 1.954 9.130 5.651 1.00 82.94 96 THR A CA 1
ATOM 770 C C . THR A 1 96 ? 0.937 8.576 4.657 1.00 82.94 96 THR A C 1
ATOM 772 O O . THR A 1 96 ? 0.952 7.375 4.385 1.00 82.94 96 THR A O 1
ATOM 775 N N . LYS A 1 97 ? 0.106 9.422 4.032 1.00 86.12 97 LYS A N 1
ATOM 776 C CA . LYS A 1 97 ? -0.856 8.990 2.994 1.00 86.12 97 LYS A CA 1
ATOM 777 C C . LYS A 1 97 ? -0.169 8.378 1.783 1.00 86.12 97 LYS A C 1
ATOM 779 O O . LYS A 1 97 ? -0.634 7.395 1.195 1.00 86.12 97 LYS A O 1
ATOM 784 N N . TRP A 1 98 ? 0.952 8.965 1.378 1.00 83.94 98 TRP A N 1
ATOM 785 C CA . TRP A 1 98 ? 1.705 8.453 0.249 1.00 83.94 98 TRP A CA 1
ATOM 786 C C . TRP A 1 98 ? 2.329 7.098 0.580 1.00 83.94 98 TRP A C 1
ATOM 788 O O . TRP A 1 98 ? 2.180 6.160 -0.196 1.00 83.94 98 TRP A O 1
ATOM 798 N N . ILE A 1 99 ? 2.960 6.924 1.737 1.00 83.19 99 ILE A N 1
ATOM 799 C CA . ILE A 1 99 ? 3.534 5.630 2.115 1.00 83.19 99 ILE A CA 1
ATOM 800 C C . ILE A 1 99 ? 2.431 4.591 2.357 1.00 83.19 99 ILE A C 1
ATOM 802 O O . ILE A 1 99 ? 2.569 3.457 1.896 1.00 83.19 99 ILE A O 1
ATOM 806 N N . SER A 1 100 ? 1.321 4.952 3.012 1.00 85.62 100 SER A N 1
ATOM 807 C CA . SER A 1 100 ? 0.224 4.022 3.320 1.00 85.62 100 SER A CA 1
ATOM 808 C C . SER A 1 100 ? -0.424 3.450 2.058 1.00 85.62 100 SER A C 1
ATOM 810 O O . SER A 1 100 ? -0.823 2.287 2.053 1.00 85.62 100 SER A O 1
ATOM 812 N N . ARG A 1 101 ? -0.519 4.241 0.977 1.00 85.38 101 ARG A N 1
ATOM 813 C CA . ARG A 1 101 ? -1.153 3.849 -0.296 1.00 85.38 101 ARG A CA 1
ATOM 814 C C . ARG A 1 101 ? -2.556 3.255 -0.084 1.00 85.38 101 ARG A C 1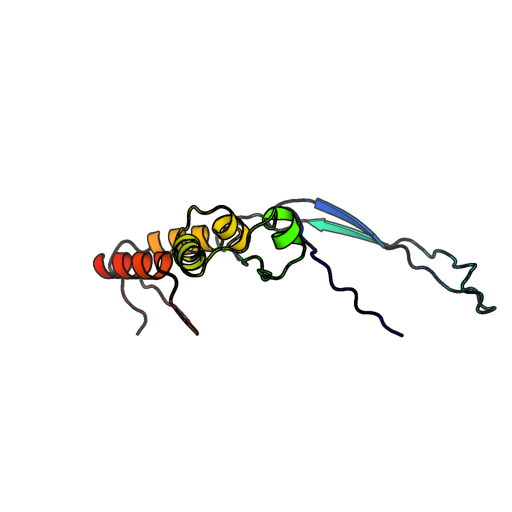
ATOM 816 O O . ARG A 1 101 ? -2.920 2.256 -0.696 1.00 85.38 101 ARG A O 1
ATOM 823 N N . GLY A 1 102 ? -3.361 3.858 0.787 1.00 85.88 102 GLY A N 1
ATOM 824 C CA . GLY A 1 102 ? -4.723 3.386 1.047 1.00 85.88 102 GLY A CA 1
ATOM 825 C C . GLY A 1 102 ? -4.822 2.245 2.063 1.00 85.88 102 GLY A C 1
ATOM 826 O O . GLY A 1 102 ? -5.938 1.903 2.452 1.00 85.88 102 GLY A O 1
ATOM 827 N N . LEU A 1 103 ? -3.701 1.651 2.502 1.00 89.50 103 LEU A N 1
ATOM 828 C CA . LEU A 1 103 ? -3.699 0.593 3.518 1.00 89.50 103 LEU A CA 1
ATOM 829 C C . LEU A 1 103 ? -4.287 1.087 4.838 1.00 89.50 103 LEU A C 1
ATOM 831 O O . LEU A 1 103 ? -5.075 0.376 5.456 1.00 89.50 103 LEU A O 1
ATOM 835 N N . LEU A 1 104 ? -3.912 2.294 5.266 1.00 90.75 104 LEU A N 1
ATOM 836 C CA . LEU A 1 104 ? -4.383 2.854 6.528 1.00 90.75 104 LEU A CA 1
ATOM 837 C C . LEU A 1 104 ? -5.898 3.071 6.491 1.00 90.75 104 LEU A C 1
ATOM 839 O O . LEU A 1 104 ? -6.619 2.630 7.379 1.00 90.75 104 LEU A O 1
ATOM 843 N N . GLU A 1 105 ? -6.386 3.685 5.423 1.00 90.31 105 GLU A N 1
ATOM 844 C CA . GLU A 1 105 ? -7.798 3.953 5.187 1.00 90.31 105 GLU A CA 1
ATOM 845 C C . GLU A 1 105 ? -8.602 2.651 5.108 1.00 90.31 105 GLU A C 1
ATOM 847 O O . GLU A 1 105 ? -9.670 2.541 5.713 1.00 90.31 105 GLU A O 1
ATOM 852 N N . GLY A 1 106 ? -8.066 1.638 4.420 1.00 89.50 106 GLY A N 1
ATOM 853 C CA . GLY A 1 106 ? -8.657 0.304 4.355 1.00 89.50 106 GLY A CA 1
ATOM 854 C C . GLY A 1 106 ? -8.723 -0.373 5.724 1.00 89.50 106 GLY A C 1
ATOM 855 O O . GLY A 1 106 ? -9.778 -0.880 6.104 1.00 89.50 106 GLY A O 1
ATOM 856 N N . ALA A 1 107 ? -7.637 -0.329 6.499 1.00 92.31 107 ALA A N 1
ATOM 857 C CA . ALA A 1 107 ? -7.579 -0.908 7.838 1.00 92.31 107 ALA A CA 1
ATOM 858 C C . ALA A 1 107 ? -8.552 -0.219 8.809 1.00 92.31 107 ALA A C 1
ATOM 860 O O . ALA A 1 107 ? -9.310 -0.896 9.505 1.00 92.31 107 ALA A O 1
ATOM 861 N N . LEU A 1 108 ? -8.585 1.118 8.823 1.00 94.00 108 LEU A N 1
ATOM 862 C CA . LEU A 1 108 ? -9.513 1.894 9.652 1.00 94.00 108 L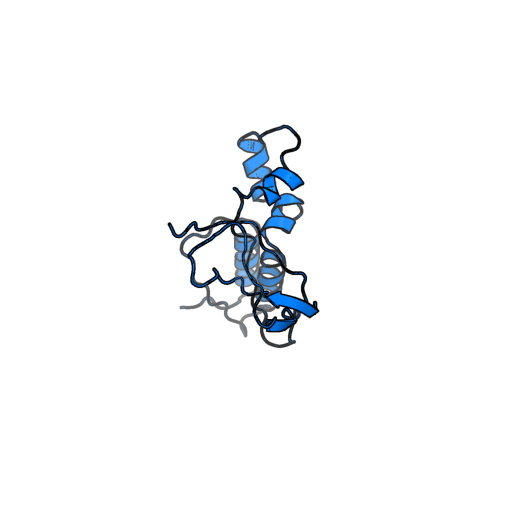EU A CA 1
ATOM 863 C C . LEU A 1 108 ? -10.970 1.621 9.266 1.00 94.00 108 LEU A C 1
ATOM 865 O O . LEU A 1 108 ? -11.802 1.379 10.141 1.00 94.00 108 LEU A O 1
ATOM 869 N N . SER A 1 109 ? -11.274 1.596 7.965 1.00 92.12 109 SER A N 1
ATOM 870 C CA . SER A 1 109 ? -12.609 1.262 7.460 1.00 92.12 109 SER A CA 1
ATOM 871 C C . SER A 1 109 ? -13.026 -0.154 7.862 1.00 92.12 109 SER A C 1
ATOM 873 O O . SER A 1 109 ? -14.140 -0.358 8.342 1.00 92.12 109 SER A O 1
ATOM 875 N N . PHE A 1 110 ? -12.119 -1.129 7.751 1.00 92.19 110 PHE A N 1
ATOM 876 C CA . PHE A 1 110 ? -12.367 -2.511 8.155 1.00 92.19 110 PHE A CA 1
ATOM 877 C C . PHE A 1 110 ? -12.667 -2.631 9.655 1.00 92.19 110 PHE A C 1
ATOM 879 O O . PHE A 1 110 ? -13.680 -3.216 10.037 1.00 92.19 110 PHE A O 1
ATOM 886 N N . ILE A 1 111 ? -11.855 -2.006 10.515 1.00 95.31 111 ILE A N 1
ATOM 887 C CA . ILE A 1 111 ? -12.094 -1.973 11.968 1.00 95.31 111 ILE A CA 1
ATOM 888 C C . ILE A 1 111 ? -13.440 -1.300 12.285 1.00 95.31 111 ILE A C 1
ATOM 890 O O . ILE A 1 111 ? -14.184 -1.767 13.151 1.00 95.31 111 ILE A O 1
ATOM 894 N N . ALA A 1 112 ? -13.797 -0.234 11.563 1.00 94.25 112 ALA A N 1
ATOM 895 C CA . ALA A 1 112 ? -15.048 0.497 11.760 1.00 94.25 112 ALA A CA 1
ATOM 896 C C . ALA A 1 112 ? -16.313 -0.312 11.407 1.00 94.25 112 ALA A C 1
ATOM 898 O O . ALA A 1 112 ? -17.405 0.039 11.866 1.00 94.25 112 ALA A O 1
ATOM 899 N N . GLN A 1 113 ? -16.196 -1.404 10.641 1.00 92.94 113 GLN A N 1
ATOM 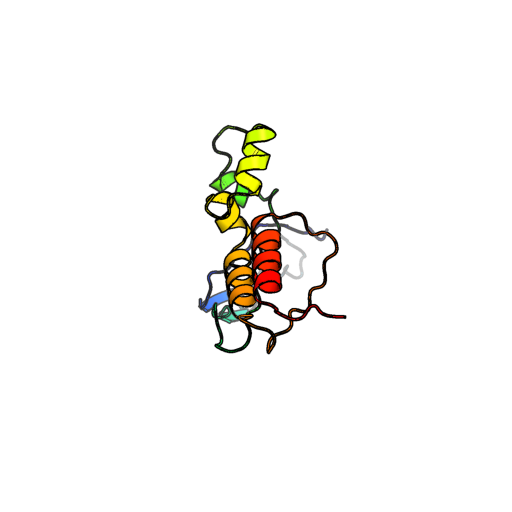900 C CA . GLN A 1 113 ? -17.313 -2.326 10.397 1.00 92.94 113 GLN A CA 1
ATOM 901 C C . GLN A 1 113 ? -17.719 -3.086 11.667 1.00 92.94 113 GLN A C 1
ATOM 903 O O . GLN A 1 113 ? -18.888 -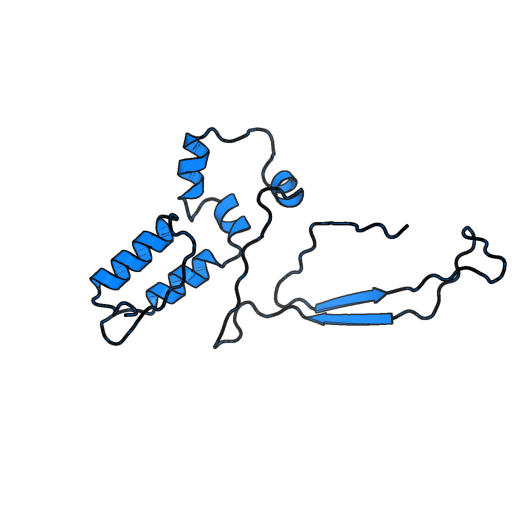3.442 11.819 1.00 92.94 113 GLN A O 1
ATOM 908 N N . ALA A 1 114 ? -16.794 -3.285 12.611 1.00 95.00 114 ALA A N 1
ATOM 909 C CA . ALA A 1 114 ? -17.082 -3.918 13.889 1.00 95.00 114 ALA A CA 1
ATOM 910 C C . ALA A 1 114 ? -17.792 -2.930 14.833 1.00 95.00 114 ALA A C 1
ATOM 912 O O . ALA A 1 114 ? -17.168 -2.117 15.530 1.00 95.00 114 ALA A O 1
ATOM 913 N N . ARG A 1 115 ? -19.130 -2.963 14.811 1.00 92.44 115 ARG A N 1
ATOM 914 C CA . ARG A 1 115 ? -19.973 -1.985 15.521 1.00 92.44 115 ARG A CA 1
ATOM 915 C C . ARG A 1 115 ? -20.484 -2.439 16.884 1.00 92.44 115 ARG A C 1
ATOM 917 O O . ARG A 1 115 ? -20.868 -1.575 17.663 1.00 92.44 115 ARG A O 1
ATOM 924 N N . ASP A 1 116 ? -20.498 -3.742 17.154 1.00 92.38 116 ASP A N 1
ATOM 925 C CA . ASP A 1 116 ? -21.021 -4.322 18.394 1.00 92.38 116 ASP A CA 1
ATOM 926 C C . ASP A 1 116 ? -20.532 -5.768 18.614 1.00 92.38 116 ASP A C 1
ATOM 928 O O . ASP A 1 116 ? -19.737 -6.306 17.837 1.00 92.38 116 ASP A O 1
ATOM 932 N N . SER A 1 117 ? -21.053 -6.418 19.657 1.00 92.19 117 SER A N 1
ATOM 933 C CA . SER A 1 117 ? -20.697 -7.772 20.096 1.00 92.19 117 SER A CA 1
ATOM 934 C C . SER A 1 117 ? -21.059 -8.911 19.141 1.00 92.19 117 SER A C 1
ATOM 936 O O . SER A 1 117 ? -20.703 -10.064 19.406 1.00 92.19 117 SER A O 1
ATOM 938 N N . ARG A 1 118 ? -21.729 -8.630 18.017 1.00 94.81 118 ARG A N 1
ATOM 939 C CA . ARG A 1 118 ? -21.898 -9.597 16.918 1.00 94.81 118 ARG A CA 1
ATOM 940 C C . ARG A 1 118 ? -20.627 -9.744 16.087 1.00 94.81 118 ARG A C 1
ATOM 942 O O . ARG A 1 118 ? -20.486 -10.733 15.374 1.00 94.81 118 ARG A O 1
ATOM 949 N N . PHE A 1 119 ? -19.713 -8.781 16.182 1.00 94.62 119 PHE A N 1
ATOM 950 C CA . PHE A 1 119 ? -18.451 -8.776 15.460 1.00 94.62 119 PHE A CA 1
ATOM 951 C C . PHE A 1 119 ? -17.302 -9.274 16.336 1.00 94.62 119 PHE A C 1
ATOM 953 O O . PHE A 1 119 ? -17.299 -9.117 17.559 1.00 94.62 119 PHE A O 1
ATOM 960 N N . SER A 1 120 ? -16.292 -9.839 15.677 1.00 94.00 120 SER A N 1
ATOM 961 C CA . SER A 1 120 ? -14.998 -10.159 16.277 1.00 94.00 120 SER A CA 1
ATOM 962 C C . SER A 1 120 ? -13.870 -9.708 15.361 1.00 94.00 120 SER A C 1
ATOM 964 O O . SER A 1 120 ? -13.919 -9.999 14.165 1.00 94.00 120 SER A O 1
ATOM 966 N N . LEU A 1 121 ? -12.850 -9.058 15.919 1.00 93.44 121 LEU A N 1
ATOM 967 C CA . LEU A 1 121 ? -11.632 -8.700 15.190 1.00 93.44 121 LEU A CA 1
ATOM 968 C C . LEU A 1 121 ? -10.510 -9.677 15.552 1.00 93.44 121 LEU A C 1
ATOM 970 O O . LEU A 1 121 ? -10.199 -9.873 16.728 1.00 93.44 121 LEU A O 1
ATOM 974 N N . HIS A 1 122 ? -9.918 -10.282 14.524 1.00 91.94 122 HIS A N 1
ATOM 975 C CA . HIS A 1 122 ? -8.787 -11.202 14.636 1.00 91.94 122 HIS A CA 1
ATOM 976 C C . HIS A 1 122 ? -7.566 -10.517 14.046 1.00 91.94 122 HIS A C 1
ATOM 978 O O . HIS A 1 122 ? -7.571 -10.148 12.872 1.00 91.94 122 HIS A O 1
ATOM 984 N N . CYS A 1 123 ? -6.541 -10.309 14.866 1.00 88.56 123 CYS A N 1
ATOM 985 C CA . CYS A 1 123 ? -5.374 -9.530 14.483 1.00 88.56 123 CYS A CA 1
ATOM 986 C C . CYS A 1 123 ? -4.089 -10.298 14.790 1.00 88.56 123 CYS A C 1
ATOM 988 O O . CYS A 1 123 ? -3.943 -10.857 15.874 1.00 88.56 123 CYS A O 1
ATOM 990 N N . GLY A 1 124 ? -3.149 -10.289 13.847 1.00 90.00 124 GLY A N 1
ATOM 991 C CA . GLY A 1 124 ? -1.796 -10.801 14.038 1.00 90.00 124 GLY A CA 1
ATOM 992 C C . GLY A 1 124 ? -0.797 -9.663 13.881 1.00 90.00 124 GLY A C 1
ATOM 993 O O . GLY A 1 124 ? -0.690 -9.095 12.797 1.00 90.00 124 GLY A O 1
ATOM 994 N N . PHE A 1 125 ? -0.075 -9.335 14.950 1.00 89.50 125 PHE A N 1
ATOM 995 C CA . PHE A 1 125 ? 0.926 -8.271 14.950 1.00 89.50 125 PHE A CA 1
ATOM 996 C C . PHE A 1 125 ? 2.273 -8.822 15.403 1.00 89.50 125 PHE A C 1
ATOM 998 O O . PHE A 1 125 ? 2.349 -9.519 16.412 1.00 89.50 125 PHE A O 1
ATOM 1005 N N . TYR A 1 126 ? 3.332 -8.477 14.672 1.00 89.75 126 TYR A N 1
ATOM 1006 C CA . TYR A 1 126 ? 4.693 -8.610 15.189 1.00 89.75 126 TYR A CA 1
ATOM 1007 C C . TYR A 1 126 ? 5.007 -7.458 16.156 1.00 89.75 126 TYR A C 1
ATOM 1009 O O . TYR A 1 126 ? 5.502 -7.682 17.255 1.00 89.75 126 TYR A O 1
ATOM 1017 N N . GLU A 1 127 ? 4.632 -6.238 15.766 1.00 89.44 127 GLU A N 1
ATOM 1018 C CA . GLU A 1 127 ? 4.717 -5.020 16.569 1.00 89.44 127 GLU A CA 1
ATOM 1019 C C . GLU A 1 127 ? 3.494 -4.137 16.271 1.00 89.44 127 GLU A C 1
ATOM 1021 O O . GLU A 1 127 ? 3.019 -4.097 15.133 1.00 89.44 127 GLU A O 1
ATOM 1026 N N . LEU A 1 128 ? 2.959 -3.460 17.293 1.00 90.19 128 LEU A N 1
ATOM 1027 C CA . LEU A 1 128 ? 1.787 -2.590 17.178 1.00 90.19 128 LEU A CA 1
ATOM 1028 C C . LEU A 1 128 ? 1.989 -1.312 17.998 1.00 90.19 128 LEU A C 1
ATOM 1030 O O . LEU A 1 128 ? 1.713 -1.279 19.195 1.00 90.19 128 LEU A O 1
ATOM 1034 N N . THR A 1 129 ? 2.469 -0.261 17.339 1.00 89.81 129 THR A N 1
ATOM 1035 C CA . THR A 1 129 ? 2.807 1.028 17.973 1.00 89.81 129 THR A CA 1
ATOM 1036 C C . THR A 1 129 ? 2.107 2.224 17.332 1.00 89.81 129 THR A C 1
ATOM 1038 O O . THR A 1 129 ? 2.066 3.295 17.930 1.00 89.81 129 THR A O 1
ATOM 1041 N N . TYR A 1 130 ? 1.522 2.055 16.143 1.00 89.75 130 TYR A N 1
ATOM 1042 C CA . TYR A 1 130 ? 0.918 3.158 15.403 1.00 89.75 130 TYR A CA 1
ATOM 1043 C C . TYR A 1 130 ? -0.416 3.594 16.024 1.00 89.75 130 TYR A C 1
ATOM 1045 O O . TYR A 1 130 ? -1.395 2.835 16.043 1.00 89.75 130 TYR A O 1
ATOM 1053 N N . LEU A 1 131 ? -0.446 4.827 16.537 1.00 91.38 131 LEU A N 1
ATOM 1054 C CA . LEU A 1 131 ? -1.518 5.320 17.399 1.00 91.38 131 LEU A CA 1
ATOM 1055 C C . LEU A 1 131 ? -2.913 5.310 16.745 1.00 91.38 131 LEU A C 1
ATOM 1057 O O . LEU A 1 131 ? -3.851 4.867 17.409 1.00 91.38 131 LEU A O 1
ATOM 1061 N N . PRO A 1 132 ? -3.098 5.698 15.466 1.00 92.19 132 PRO A N 1
ATOM 1062 C CA . PRO A 1 132 ? -4.420 5.670 14.836 1.00 92.19 132 PRO A CA 1
ATOM 1063 C C . PRO A 1 132 ? -5.065 4.276 14.808 1.00 92.19 132 PRO A C 1
ATOM 1065 O O . PRO A 1 132 ? -6.261 4.139 15.062 1.00 92.19 132 PRO A O 1
ATOM 1068 N N . ILE A 1 133 ? -4.278 3.221 14.563 1.00 94.19 133 ILE A N 1
ATOM 1069 C CA . ILE A 1 133 ? -4.780 1.838 14.584 1.00 94.19 133 ILE A CA 1
ATOM 1070 C C . ILE A 1 133 ? -5.066 1.389 16.019 1.00 94.19 133 ILE A C 1
ATOM 1072 O O . ILE A 1 133 ? -6.105 0.778 16.271 1.00 94.19 133 ILE A O 1
ATOM 1076 N N . LEU A 1 134 ? -4.181 1.719 16.966 1.00 94.44 134 LEU A N 1
ATOM 1077 C CA . LEU A 1 134 ? -4.392 1.428 18.387 1.00 94.44 134 LEU A CA 1
ATOM 1078 C C . LEU A 1 134 ? -5.701 2.042 18.896 1.00 94.44 134 LEU A C 1
ATOM 1080 O O . LEU A 1 134 ? -6.494 1.349 19.535 1.00 94.44 134 LEU A O 1
ATOM 1084 N N . GLN A 1 135 ? -5.956 3.309 18.562 1.00 94.88 135 GLN A N 1
ATOM 1085 C CA . GLN A 1 135 ? -7.178 4.005 18.948 1.00 94.88 135 GLN A CA 1
ATOM 1086 C C . GLN A 1 135 ? -8.412 3.369 18.299 1.00 94.88 135 GLN A C 1
ATOM 1088 O O . GLN A 1 135 ? -9.386 3.092 18.992 1.00 94.88 135 GLN A O 1
ATOM 1093 N N . ALA A 1 136 ? -8.360 3.044 17.004 1.00 95.62 136 ALA A N 1
ATOM 1094 C CA . ALA A 1 136 ? -9.481 2.401 16.317 1.00 95.62 136 ALA A CA 1
ATOM 1095 C C . ALA A 1 136 ? -9.855 1.041 16.938 1.00 95.62 136 ALA A C 1
ATOM 1097 O O . ALA A 1 136 ? -11.039 0.721 17.086 1.00 95.62 136 ALA A O 1
ATOM 1098 N N . LEU A 1 137 ? -8.856 0.245 17.335 1.00 95.62 137 LEU A N 1
ATOM 1099 C CA . LEU A 1 137 ? -9.064 -1.027 18.032 1.00 95.62 137 LEU A CA 1
ATOM 1100 C C . LEU A 1 137 ? -9.610 -0.820 19.452 1.00 95.62 137 LEU A C 1
ATOM 1102 O O . LEU A 1 137 ? -10.506 -1.556 19.874 1.00 95.62 137 LEU A O 1
ATOM 1106 N N . ALA A 1 138 ? -9.110 0.183 20.180 1.00 94.75 138 ALA A N 1
ATOM 1107 C CA . ALA A 1 138 ? -9.618 0.544 21.502 1.00 94.75 138 ALA A CA 1
ATOM 1108 C C . ALA A 1 138 ? -11.090 0.979 21.436 1.00 94.75 138 ALA A C 1
ATOM 1110 O O . ALA A 1 138 ? -11.913 0.495 22.215 1.00 94.75 138 ALA A O 1
ATOM 1111 N N . ASP A 1 139 ? -11.446 1.801 20.451 1.00 95.44 139 ASP A N 1
ATOM 1112 C CA . ASP A 1 139 ? -12.819 2.238 20.218 1.00 95.44 139 ASP A CA 1
ATOM 1113 C C . ASP A 1 139 ? -13.724 1.059 19.841 1.00 95.44 139 ASP A C 1
ATOM 1115 O O . ASP A 1 139 ? -14.875 1.000 20.273 1.00 95.44 139 ASP A O 1
ATOM 1119 N N . ALA A 1 140 ? -13.231 0.099 19.049 1.00 95.25 140 ALA A N 1
ATOM 1120 C CA . ALA A 1 140 ? -13.964 -1.132 18.751 1.00 95.25 140 ALA A CA 1
ATOM 1121 C C . ALA A 1 140 ? -14.234 -1.951 20.015 1.00 95.25 140 ALA A C 1
ATOM 1123 O O . ALA A 1 140 ? -15.367 -2.371 20.248 1.00 95.25 140 ALA A O 1
ATOM 1124 N N . ALA A 1 141 ? -13.230 -2.110 20.874 1.00 91.50 141 ALA A N 1
ATOM 1125 C CA . ALA A 1 141 ? -13.400 -2.785 22.152 1.00 91.50 141 ALA A CA 1
ATOM 1126 C C . ALA A 1 141 ? -14.394 -2.057 23.076 1.00 91.50 141 ALA A C 1
ATOM 1128 O O . ALA A 1 141 ? -15.181 -2.711 23.757 1.00 91.50 141 ALA A O 1
ATOM 1129 N N . ALA A 1 142 ? -14.408 -0.720 23.075 1.00 93.25 142 ALA A N 1
ATOM 1130 C CA . ALA A 1 142 ? -15.374 0.076 23.835 1.00 93.25 142 ALA A CA 1
ATOM 1131 C C . ALA A 1 142 ? -16.826 -0.105 23.347 1.00 93.25 142 ALA A C 1
ATOM 1133 O O . ALA A 1 142 ? -17.762 0.109 24.115 1.00 93.25 142 ALA A O 1
ATOM 1134 N N . ARG A 1 143 ? -17.022 -0.546 22.097 1.00 92.69 143 ARG A N 1
ATOM 1135 C CA . ARG A 1 143 ? -18.326 -0.934 21.529 1.00 92.69 143 ARG A CA 1
ATOM 1136 C C . ARG A 1 143 ? -18.715 -2.392 21.811 1.00 92.69 143 ARG A C 1
ATOM 1138 O O . ARG A 1 143 ? -19.648 -2.892 21.192 1.00 92.69 143 ARG A O 1
ATOM 1145 N N . ASP A 1 144 ? -18.011 -3.079 22.711 1.00 88.06 144 ASP A N 1
ATOM 1146 C CA . ASP A 1 144 ? -18.240 -4.493 23.052 1.00 88.06 144 ASP A CA 1
ATOM 1147 C C . ASP A 1 144 ? -17.954 -5.475 21.894 1.00 88.06 144 ASP A C 1
ATOM 1149 O O . ASP A 1 144 ? -18.445 -6.602 21.872 1.00 88.06 144 ASP A O 1
ATOM 1153 N N . VAL A 1 145 ? -17.133 -5.074 20.912 1.00 87.06 145 VAL A N 1
ATOM 1154 C CA . VAL A 1 145 ? -16.636 -5.985 19.866 1.00 87.06 145 VAL A CA 1
ATOM 1155 C C . VAL A 1 145 ? -15.766 -7.064 20.505 1.00 87.06 145 VAL A C 1
ATOM 1157 O O . VAL A 1 145 ? -14.871 -6.779 21.308 1.00 87.06 145 VAL A O 1
ATOM 1160 N N . ARG A 1 146 ? -15.990 -8.323 20.116 1.00 86.12 146 ARG A N 1
ATOM 1161 C CA . ARG A 1 146 ? -15.257 -9.458 20.683 1.00 86.12 146 ARG A CA 1
ATOM 1162 C C . ARG A 1 146 ? -13.799 -9.443 20.233 1.00 86.12 146 ARG A C 1
ATOM 1164 O O . ARG A 1 146 ? -13.491 -9.261 19.054 1.00 86.12 146 ARG A O 1
ATOM 1171 N N . ARG A 1 147 ? -12.905 -9.704 21.182 1.00 75.75 147 ARG A N 1
ATOM 1172 C CA . ARG A 1 147 ? -11.491 -9.973 20.909 1.00 75.75 147 ARG A CA 1
ATOM 1173 C C . ARG A 1 147 ? -11.350 -11.425 20.459 1.00 75.75 147 ARG A C 1
ATOM 1175 O O . ARG A 1 147 ? -12.062 -12.288 20.974 1.00 75.75 147 ARG A O 1
ATOM 1182 N N . ALA A 1 148 ? -10.459 -11.689 19.511 1.00 62.78 148 ALA A N 1
ATOM 1183 C CA . ALA A 1 148 ? -10.016 -13.054 19.251 1.00 62.78 148 ALA A CA 1
ATOM 1184 C C . ALA A 1 148 ? -9.389 -13.636 20.531 1.00 62.78 148 ALA A C 1
ATOM 1186 O O . ALA A 1 148 ? -8.620 -12.943 21.201 1.00 62.78 148 ALA A O 1
ATOM 1187 N N . GLY A 1 149 ? -9.811 -14.848 20.900 1.00 50.91 149 GLY A N 1
ATOM 1188 C CA . GLY A 1 149 ? -9.287 -15.593 22.049 1.00 50.91 149 GLY A CA 1
ATOM 1189 C C . GLY A 1 149 ? -8.026 -16.372 21.718 1.00 50.91 149 GLY A C 1
ATOM 1190 O O . GLY A 1 149 ? -7.774 -16.593 20.513 1.00 50.91 149 GLY A O 1
#

pLDDT: mean 82.05, std 13.07, range [43.41, 97.06]